Protein AF-A0A4R7BNC6-F1 (afdb_monomer_lite)

Organism: NCBI:txid1339210

Secondary structure (DSSP, 8-state):
----SHHHHHHHHHHHHHHHHHHHTT-HHHHHTT-EEEEEEEEE-STTEEEEEEEEE-TTS-EEEEEEEEE-

Structure (mmCIF, N/CA/C/O backbone):
data_AF-A0A4R7BNC6-F1
#
_entry.id   AF-A0A4R7BNC6-F1
#
loop_
_atom_site.group_PDB
_atom_site.id
_atom_site.type_symbol
_atom_site.label_atom_id
_atom_site.label_alt_id
_atom_site.label_comp_id
_atom_site.label_asym_id
_atom_site.label_entity_id
_atom_site.label_seq_id
_atom_site.pdbx_PDB_ins_code
_atom_site.Cartn_x
_atom_site.Cartn_y
_atom_site.Cartn_z
_atom_site.occupancy
_atom_site.B_iso_or_equiv
_atom_site.auth_seq_id
_atom_site.auth_comp_id
_atom_site.auth_asym_id
_atom_site.auth_atom_id
_atom_site.pdbx_PDB_model_num
ATOM 1 N N . MET A 1 1 ? -32.546 26.748 -8.489 1.00 44.69 1 MET A N 1
ATOM 2 C CA . MET A 1 1 ? -31.405 26.363 -7.629 1.00 44.69 1 MET A CA 1
ATOM 3 C C . MET A 1 1 ? -31.482 24.864 -7.412 1.00 44.69 1 MET A C 1
ATOM 5 O O . MET A 1 1 ? -32.571 24.425 -7.085 1.00 44.69 1 MET A O 1
ATOM 9 N N . ILE A 1 2 ? -30.393 24.131 -7.668 1.00 43.84 2 ILE A N 1
ATOM 10 C CA . ILE A 1 2 ? -29.929 22.848 -7.084 1.00 43.84 2 ILE A CA 1
ATOM 11 C C . ILE A 1 2 ? -28.950 22.269 -8.123 1.00 43.84 2 ILE A C 1
ATOM 13 O O . ILE A 1 2 ? -29.305 21.487 -8.997 1.00 43.84 2 ILE A O 1
ATOM 17 N N . GLU A 1 3 ?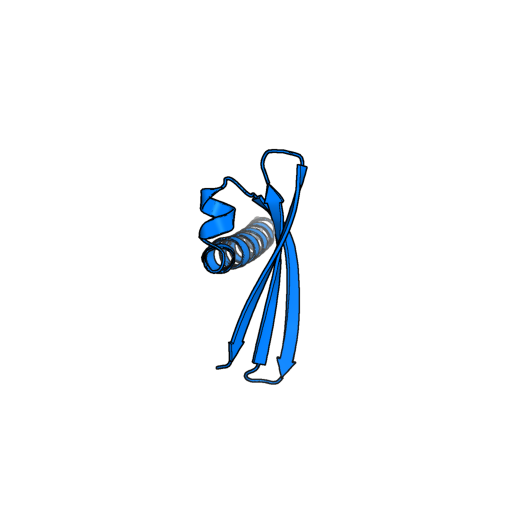 -27.711 22.754 -8.063 1.00 44.59 3 GLU A N 1
ATOM 18 C CA . GLU A 1 3 ? -26.560 22.278 -8.844 1.00 44.59 3 GLU A CA 1
ATOM 19 C C . GLU A 1 3 ? -25.464 21.854 -7.852 1.00 44.59 3 GLU A C 1
ATOM 21 O O . GLU A 1 3 ? -24.344 22.348 -7.855 1.00 44.59 3 GLU A O 1
ATOM 26 N N . THR A 1 4 ? -25.829 21.000 -6.893 1.00 50.44 4 THR A N 1
ATOM 27 C CA . THR A 1 4 ? -24.988 20.665 -5.725 1.00 50.44 4 THR A CA 1
ATOM 28 C C . THR A 1 4 ? -24.782 19.163 -5.522 1.00 50.44 4 THR A C 1
ATOM 30 O O . THR A 1 4 ? -24.307 18.744 -4.473 1.00 50.44 4 THR A O 1
ATOM 33 N N . SER A 1 5 ? -25.091 18.324 -6.517 1.00 48.75 5 SER A N 1
ATOM 34 C CA . SER A 1 5 ? -25.023 16.859 -6.352 1.00 48.75 5 SER A CA 1
ATOM 35 C C . SER A 1 5 ? -23.815 16.189 -7.020 1.00 48.75 5 SER A C 1
ATOM 37 O O . SER A 1 5 ? -23.465 15.076 -6.642 1.00 48.75 5 SER A O 1
ATOM 39 N N . LYS A 1 6 ? -23.130 16.843 -7.971 1.00 50.44 6 LYS A N 1
ATOM 40 C CA . LYS A 1 6 ? -21.934 16.266 -8.627 1.00 50.44 6 LYS A CA 1
ATOM 41 C C . LYS A 1 6 ? -20.638 16.463 -7.831 1.00 50.44 6 LYS A C 1
ATOM 43 O O . LYS A 1 6 ? -19.735 15.638 -7.929 1.00 50.44 6 LYS A O 1
ATOM 48 N N . SER A 1 7 ? -20.553 17.507 -7.009 1.00 50.41 7 SER A N 1
ATOM 49 C CA . SER A 1 7 ? -19.313 17.875 -6.308 1.00 50.41 7 SER A CA 1
ATOM 50 C C . SER A 1 7 ? -18.984 16.965 -5.123 1.00 50.41 7 SER A C 1
ATOM 52 O O . SER A 1 7 ? -17.814 16.751 -4.816 1.00 50.41 7 SER A O 1
ATOM 54 N N . VAL A 1 8 ? -20.000 16.390 -4.473 1.00 51.22 8 VAL A N 1
ATOM 55 C CA . VAL A 1 8 ? -19.799 15.551 -3.281 1.00 51.22 8 VAL A CA 1
ATOM 56 C C . VAL A 1 8 ? -19.134 14.218 -3.646 1.00 51.22 8 VAL A C 1
ATOM 58 O O . VAL A 1 8 ? -18.214 13.793 -2.955 1.00 51.22 8 VAL A O 1
ATOM 61 N N . LEU A 1 9 ? -19.507 13.594 -4.772 1.00 46.53 9 LEU A N 1
ATOM 62 C CA . LEU A 1 9 ? -18.865 12.349 -5.222 1.00 46.53 9 LEU A CA 1
ATOM 63 C C . LEU A 1 9 ? -17.397 12.549 -5.622 1.00 46.53 9 LEU A C 1
ATOM 65 O O . LEU A 1 9 ? -16.559 11.706 -5.306 1.00 46.53 9 LEU A O 1
ATOM 69 N N . ALA A 1 10 ? -17.068 13.674 -6.265 1.00 50.00 10 ALA A N 1
ATOM 70 C CA . ALA A 1 10 ? -15.685 13.999 -6.609 1.00 50.00 10 ALA A CA 1
ATOM 71 C C . ALA A 1 10 ? -14.823 14.214 -5.354 1.00 50.00 10 ALA A C 1
ATOM 73 O O . ALA A 1 10 ? -13.683 13.759 -5.307 1.00 50.00 10 ALA A O 1
ATOM 74 N N . ALA A 1 11 ? -15.381 14.841 -4.313 1.00 49.94 11 ALA A N 1
ATOM 75 C CA . ALA A 1 11 ? -14.688 15.036 -3.044 1.00 49.94 11 ALA A CA 1
ATOM 76 C C . ALA A 1 11 ? -14.410 13.708 -2.316 1.00 49.94 11 ALA A C 1
ATOM 78 O O . ALA A 1 11 ? -13.316 13.523 -1.791 1.00 49.94 11 ALA A O 1
ATOM 79 N N . ILE A 1 12 ? -15.349 12.754 -2.332 1.00 49.03 12 ILE A N 1
ATOM 80 C CA . ILE A 1 12 ? -15.164 11.436 -1.694 1.00 49.03 12 ILE A CA 1
ATOM 81 C C . ILE A 1 12 ? -14.089 10.618 -2.425 1.00 49.03 12 ILE A C 1
ATOM 83 O O . ILE A 1 12 ? -13.227 10.021 -1.780 1.00 49.03 12 ILE A O 1
ATOM 87 N N . ALA A 1 13 ? -14.086 10.635 -3.761 1.00 49.16 13 ALA A N 1
ATOM 88 C CA . ALA A 1 13 ? -13.052 9.972 -4.556 1.00 49.16 13 ALA A CA 1
ATOM 89 C C . ALA A 1 13 ? -11.663 10.596 -4.332 1.00 49.16 13 ALA A C 1
ATOM 91 O O . ALA A 1 13 ? -10.670 9.876 -4.236 1.00 49.16 13 ALA A O 1
ATOM 92 N N . LEU A 1 14 ? -11.592 11.925 -4.186 1.00 42.44 14 LEU A N 1
ATOM 93 C CA . LEU A 1 14 ? -10.343 12.631 -3.907 1.00 42.44 14 LEU A CA 1
ATOM 94 C C . LEU A 1 14 ? -9.797 12.297 -2.511 1.00 42.44 14 LEU A C 1
ATOM 96 O O . LEU A 1 14 ? -8.595 12.103 -2.360 1.00 42.44 14 LEU A O 1
ATOM 100 N N . VAL A 1 15 ? -10.666 12.172 -1.501 1.00 45.22 15 VAL A N 1
ATOM 101 C CA . VAL A 1 15 ? -10.268 11.781 -0.138 1.00 45.22 15 VAL A CA 1
ATOM 102 C C . VAL A 1 15 ? -9.821 10.318 -0.088 1.00 45.22 15 VAL A C 1
ATOM 104 O O . VAL A 1 15 ? -8.819 10.029 0.556 1.00 45.22 15 VAL A O 1
ATOM 107 N N . ALA A 1 16 ? -10.489 9.409 -0.806 1.00 46.00 16 ALA A N 1
ATOM 108 C CA . ALA A 1 16 ? -10.087 8.002 -0.901 1.00 46.00 16 ALA A CA 1
ATOM 109 C C . ALA A 1 16 ? -8.750 7.811 -1.645 1.00 46.00 16 ALA A C 1
ATOM 111 O O . ALA A 1 16 ? -7.932 6.978 -1.252 1.00 46.00 16 ALA A O 1
ATOM 112 N N . ALA A 1 17 ? -8.496 8.610 -2.687 1.00 46.59 17 ALA A N 1
ATOM 113 C CA . ALA A 1 17 ? -7.209 8.650 -3.383 1.00 46.59 17 ALA A CA 1
ATOM 114 C C . ALA A 1 17 ? -6.105 9.276 -2.512 1.00 46.59 17 ALA A C 1
ATOM 116 O O . ALA A 1 17 ? -4.966 8.814 -2.513 1.00 46.59 17 ALA A O 1
ATOM 117 N N . ALA A 1 18 ? -6.437 10.306 -1.727 1.00 47.19 18 ALA A N 1
ATOM 118 C CA . ALA A 1 18 ? -5.499 10.947 -0.812 1.00 47.19 18 ALA A CA 1
ATOM 119 C C . ALA A 1 18 ? -5.137 10.044 0.375 1.00 47.19 18 ALA A C 1
ATOM 121 O O . ALA A 1 18 ? -3.979 10.029 0.780 1.00 47.19 18 ALA A O 1
ATOM 122 N N . THR A 1 19 ? -6.074 9.257 0.915 1.00 50.91 19 THR A N 1
ATOM 123 C CA . THR A 1 19 ? -5.769 8.283 1.973 1.00 50.91 19 THR A CA 1
ATOM 124 C C . THR A 1 19 ? -4.928 7.132 1.447 1.00 50.91 19 THR A C 1
ATOM 126 O O . THR A 1 19 ? -3.966 6.754 2.107 1.00 50.91 19 THR A O 1
ATOM 129 N N . SER A 1 20 ? -5.205 6.623 0.247 1.00 49.28 20 SER A N 1
ATOM 130 C CA . SER A 1 20 ? -4.377 5.576 -0.366 1.00 49.28 20 SER A CA 1
ATOM 131 C C . SER A 1 20 ? -2.980 6.085 -0.754 1.00 49.28 20 SER A C 1
ATOM 133 O O . SER A 1 20 ? -2.001 5.389 -0.496 1.00 49.28 20 SER A O 1
ATOM 135 N N . ALA A 1 21 ? -2.833 7.320 -1.246 1.00 49.06 21 ALA A N 1
ATOM 136 C CA . ALA A 1 21 ? -1.522 7.929 -1.513 1.00 49.06 21 ALA A CA 1
ATOM 137 C C . ALA A 1 21 ? -0.739 8.281 -0.231 1.00 49.06 21 ALA A C 1
ATOM 139 O O . ALA A 1 21 ? 0.460 8.019 -0.146 1.00 49.06 21 ALA A O 1
ATOM 140 N N . ALA A 1 22 ? -1.404 8.829 0.792 1.00 52.25 22 ALA A N 1
ATOM 141 C CA . ALA A 1 22 ? -0.779 9.160 2.075 1.00 52.25 22 ALA A CA 1
ATOM 142 C C . ALA A 1 22 ? -0.375 7.917 2.878 1.00 52.25 22 ALA A C 1
ATOM 144 O O . ALA A 1 22 ? 0.497 7.997 3.738 1.00 52.25 22 ALA A O 1
ATOM 145 N N . ARG A 1 23 ? -1.003 6.769 2.610 1.00 55.06 23 ARG A N 1
ATOM 146 C CA . ARG A 1 23 ? -0.683 5.493 3.254 1.00 55.06 23 ARG A CA 1
ATOM 147 C C . ARG A 1 23 ? 0.258 4.619 2.422 1.00 55.06 23 ARG A C 1
ATOM 149 O O . ARG A 1 23 ? 1.021 3.852 2.989 1.00 55.06 23 ARG A O 1
ATOM 156 N N . ALA A 1 24 ? 0.327 4.819 1.105 1.00 54.25 24 ALA A N 1
ATOM 157 C CA . ALA A 1 24 ? 1.427 4.304 0.289 1.00 54.25 24 ALA A CA 1
ATOM 158 C C . ALA A 1 24 ? 2.792 4.879 0.717 1.00 54.25 24 ALA A C 1
ATOM 160 O O . ALA A 1 24 ? 3.819 4.247 0.486 1.00 54.25 24 ALA A O 1
ATOM 161 N N . ALA A 1 25 ? 2.815 6.032 1.403 1.00 57.91 25 ALA A N 1
ATOM 162 C CA . ALA A 1 25 ? 4.011 6.564 2.061 1.00 57.91 25 ALA A CA 1
ATOM 163 C C . ALA A 1 25 ? 4.587 5.631 3.147 1.00 57.91 25 ALA A C 1
ATOM 165 O O . ALA A 1 25 ? 5.739 5.799 3.537 1.00 57.91 25 ALA A O 1
ATOM 166 N N . GLU A 1 26 ? 3.827 4.628 3.606 1.00 65.06 26 GLU A N 1
ATOM 167 C CA . GLU A 1 26 ? 4.323 3.550 4.476 1.00 65.06 26 GLU A CA 1
ATOM 168 C C . GLU A 1 26 ? 5.265 2.587 3.722 1.00 65.06 26 GLU A C 1
ATOM 170 O O . GLU A 1 26 ? 5.947 1.775 4.341 1.00 65.06 26 GLU A O 1
ATOM 175 N N . CYS A 1 27 ? 5.369 2.727 2.394 1.00 75.06 27 CYS A N 1
ATOM 176 C CA . CYS A 1 27 ? 6.216 1.929 1.513 1.00 75.06 27 CYS A CA 1
ATOM 177 C C . CYS A 1 27 ? 7.222 2.800 0.734 1.00 75.06 27 CYS A C 1
ATOM 179 O O . CYS A 1 27 ? 7.241 2.783 -0.504 1.00 75.06 27 CYS A O 1
ATOM 181 N N . PRO A 1 28 ? 8.064 3.585 1.433 1.00 74.56 28 PRO A N 1
ATOM 182 C CA . PRO A 1 28 ? 8.907 4.596 0.802 1.00 74.56 28 PRO A CA 1
ATOM 183 C C . PRO A 1 28 ? 9.942 3.990 -0.151 1.00 74.56 28 PRO A C 1
ATOM 185 O O . PRO A 1 28 ? 10.267 4.613 -1.155 1.00 74.56 28 PRO A O 1
ATOM 188 N N . ASP A 1 29 ? 10.416 2.770 0.119 1.00 81.06 29 ASP A N 1
ATOM 189 C CA . ASP A 1 29 ? 11.416 2.085 -0.709 1.00 81.06 29 ASP A CA 1
ATOM 190 C C . ASP A 1 29 ? 10.890 1.793 -2.124 1.00 81.06 29 ASP A C 1
ATOM 192 O O . ASP A 1 29 ? 11.518 2.123 -3.130 1.00 81.06 29 ASP A O 1
ATOM 196 N N . LEU A 1 30 ? 9.667 1.268 -2.218 1.00 81.88 30 LEU A N 1
ATOM 197 C CA . LEU A 1 30 ? 9.048 0.941 -3.500 1.00 81.88 30 LEU A CA 1
ATOM 198 C C . LEU A 1 30 ? 8.623 2.198 -4.260 1.00 81.88 30 LEU A C 1
ATOM 200 O O . LEU A 1 30 ? 8.838 2.276 -5.470 1.00 81.88 30 LEU A O 1
ATOM 204 N N . LEU A 1 31 ? 8.117 3.219 -3.564 1.00 82.06 31 LEU A N 1
ATOM 205 C CA . LEU A 1 31 ? 7.846 4.522 -4.175 1.00 82.06 31 LEU A CA 1
ATOM 206 C C . LEU A 1 31 ? 9.127 5.194 -4.697 1.00 82.06 31 LEU A C 1
ATOM 208 O O . LEU A 1 31 ? 9.117 5.740 -5.800 1.00 82.06 31 LEU A O 1
ATOM 212 N N . ALA A 1 32 ? 10.242 5.107 -3.963 1.00 82.94 32 ALA A N 1
ATOM 213 C CA . ALA A 1 32 ? 11.542 5.626 -4.396 1.00 82.94 32 ALA A CA 1
ATOM 214 C C . ALA A 1 32 ? 12.081 4.888 -5.630 1.00 82.94 32 ALA A C 1
ATOM 216 O O . ALA A 1 32 ? 12.693 5.499 -6.505 1.00 82.94 32 ALA A O 1
ATOM 217 N N . ARG A 1 33 ? 11.777 3.591 -5.759 1.00 84.25 33 ARG A N 1
ATOM 218 C CA . ARG A 1 33 ? 12.043 2.783 -6.964 1.00 84.25 33 ARG A CA 1
ATOM 219 C C . ARG A 1 33 ? 11.081 3.088 -8.125 1.00 84.25 33 ARG A C 1
ATOM 221 O O . ARG A 1 33 ? 11.138 2.426 -9.159 1.00 84.25 33 ARG A O 1
ATOM 228 N N . GLY A 1 34 ? 10.205 4.085 -7.980 1.00 83.56 34 GLY A N 1
ATOM 229 C CA . GLY A 1 34 ? 9.248 4.522 -8.996 1.00 83.56 34 GLY A CA 1
ATOM 230 C C . GLY A 1 34 ? 7.997 3.652 -9.091 1.00 83.56 34 GLY A C 1
ATOM 231 O O . GLY A 1 34 ? 7.273 3.734 -10.088 1.00 83.56 34 GLY A O 1
ATOM 232 N N . ALA A 1 35 ? 7.745 2.795 -8.098 1.00 86.50 35 ALA A N 1
ATOM 233 C CA . ALA A 1 35 ? 6.560 1.957 -8.086 1.00 86.50 35 ALA A CA 1
ATOM 234 C C . ALA A 1 35 ? 5.289 2.802 -7.955 1.00 86.50 35 ALA A C 1
ATOM 236 O O . ALA A 1 35 ? 5.260 3.840 -7.293 1.00 86.50 35 ALA A O 1
ATOM 237 N N . LYS A 1 36 ? 4.216 2.340 -8.592 1.00 83.56 36 LYS A N 1
ATOM 238 C CA . LYS A 1 36 ? 2.887 2.949 -8.509 1.00 83.56 36 LYS A CA 1
ATOM 239 C C . LYS A 1 36 ? 1.930 1.979 -7.848 1.00 83.56 36 LYS A C 1
ATOM 241 O O . LYS A 1 36 ? 1.995 0.783 -8.119 1.00 83.56 36 LYS A O 1
ATOM 246 N N . VAL A 1 37 ? 1.027 2.487 -7.017 1.00 82.38 37 VAL A N 1
ATOM 247 C CA . VAL A 1 37 ? -0.042 1.666 -6.440 1.00 82.38 37 VAL A CA 1
ATOM 248 C C . VAL A 1 37 ? -0.934 1.177 -7.580 1.00 82.38 37 VAL A C 1
ATOM 250 O O . VAL A 1 37 ? -1.502 1.978 -8.319 1.00 82.38 37 VAL A O 1
ATOM 253 N N . ALA A 1 38 ? -0.981 -0.138 -7.756 1.00 85.38 38 ALA A N 1
ATOM 254 C CA . ALA A 1 38 ? -1.844 -0.814 -8.710 1.00 85.38 38 ALA A CA 1
ATOM 255 C C . ALA A 1 38 ? -3.175 -1.196 -8.059 1.00 85.38 38 ALA A C 1
ATOM 257 O O . ALA A 1 38 ? -4.214 -1.044 -8.689 1.00 85.38 38 ALA A O 1
ATOM 258 N N . ASP A 1 39 ? -3.129 -1.651 -6.805 1.00 83.25 39 ASP A N 1
ATOM 259 C CA . ASP A 1 39 ? -4.306 -2.014 -6.020 1.00 83.25 39 ASP A CA 1
ATOM 260 C C . ASP A 1 39 ? -4.051 -1.779 -4.523 1.00 83.25 39 ASP A C 1
ATOM 262 O O . ASP A 1 39 ? -2.899 -1.687 -4.080 1.00 83.25 39 ASP A O 1
ATOM 266 N N . SER A 1 40 ? -5.116 -1.671 -3.735 1.00 81.06 40 SER A N 1
ATOM 267 C CA . SER A 1 40 ? -5.021 -1.488 -2.289 1.00 81.06 40 SER A CA 1
ATOM 268 C C . SER A 1 40 ? -6.182 -2.169 -1.579 1.00 81.06 40 SER A C 1
ATOM 270 O O . S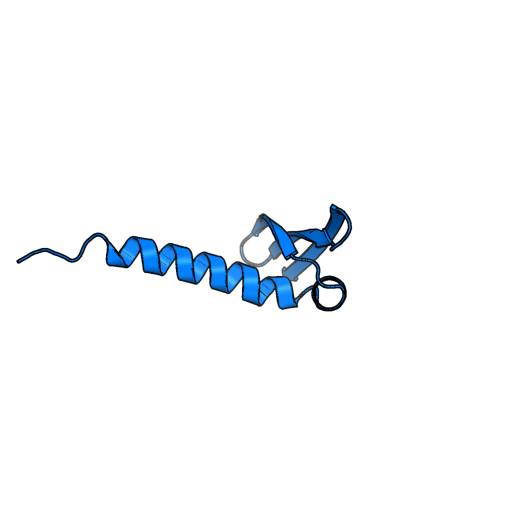ER A 1 40 ? -7.343 -1.871 -1.855 1.00 81.06 40 SER A O 1
ATOM 272 N N . TYR A 1 41 ? -5.860 -3.006 -0.602 1.00 81.62 41 TYR A N 1
ATOM 273 C CA . TYR A 1 41 ? -6.820 -3.707 0.236 1.00 81.62 41 TYR A CA 1
ATOM 274 C C . TYR A 1 41 ? -6.702 -3.235 1.680 1.00 81.62 41 TYR A C 1
ATOM 276 O O . TYR A 1 41 ? -5.606 -2.996 2.190 1.00 81.62 41 TYR A O 1
ATOM 284 N N . VAL A 1 42 ? -7.844 -3.140 2.353 1.00 85.19 42 VAL A N 1
ATOM 285 C CA . VAL A 1 42 ? -7.919 -2.845 3.783 1.00 85.19 42 VAL A CA 1
ATOM 286 C C . VAL A 1 42 ? -8.624 -4.011 4.453 1.00 85.19 42 VAL A C 1
ATOM 288 O O . VAL A 1 42 ? -9.753 -4.343 4.100 1.00 85.19 42 VAL A O 1
ATOM 291 N N . MET A 1 43 ? -7.943 -4.646 5.398 1.00 83.12 43 MET A N 1
ATOM 292 C CA . MET A 1 43 ? -8.492 -5.705 6.233 1.00 83.12 43 MET A CA 1
ATOM 293 C C . MET A 1 43 ? -8.687 -5.164 7.643 1.00 83.12 43 MET A C 1
ATOM 295 O O . MET A 1 43 ? -7.721 -4.815 8.326 1.00 83.12 43 MET A O 1
ATOM 299 N N . ASP A 1 44 ? -9.944 -5.090 8.062 1.00 83.81 44 ASP A N 1
ATOM 300 C CA . ASP A 1 44 ? -10.330 -4.709 9.415 1.00 83.81 44 ASP A CA 1
ATOM 301 C C . ASP A 1 44 ? -10.394 -5.970 10.292 1.00 83.81 44 ASP A C 1
ATOM 303 O O . ASP A 1 44 ? -11.178 -6.883 10.029 1.00 83.81 44 ASP A O 1
ATOM 307 N N . PHE A 1 45 ? -9.524 -6.046 11.299 1.00 81.50 45 PHE A N 1
ATOM 308 C CA . PHE A 1 45 ? -9.460 -7.134 12.279 1.00 81.50 45 PHE A CA 1
ATOM 309 C C . PHE A 1 45 ? -10.157 -6.765 13.601 1.00 81.50 45 PHE A C 1
ATOM 311 O O . PHE A 1 45 ? -10.119 -7.540 14.559 1.00 81.50 45 PHE A O 1
ATOM 318 N N . GLY A 1 46 ? -10.814 -5.605 13.669 1.00 77.88 46 GLY A N 1
ATOM 319 C CA . GLY A 1 46 ? -11.534 -5.114 14.835 1.00 77.88 46 GLY A CA 1
ATOM 320 C C . GLY A 1 46 ? -11.156 -3.680 15.194 1.00 77.88 46 GLY A C 1
ATOM 321 O O . GLY A 1 46 ? -10.273 -3.072 14.596 1.00 77.88 46 GLY A O 1
ATOM 322 N N . ALA A 1 47 ? -11.802 -3.163 16.245 1.00 70.81 47 ALA A N 1
ATOM 323 C CA . ALA A 1 47 ? -11.840 -1.739 16.599 1.00 70.81 47 ALA A CA 1
ATOM 324 C C . ALA A 1 47 ? -10.482 -1.011 16.705 1.00 70.81 47 ALA A C 1
ATOM 326 O O . ALA A 1 47 ? -10.465 0.214 16.692 1.00 70.81 47 ALA A O 1
ATOM 327 N N . ASN A 1 48 ? -9.361 -1.732 16.805 1.00 74.38 48 ASN A N 1
ATOM 328 C CA . ASN A 1 48 ? -8.022 -1.150 16.906 1.00 74.38 48 ASN A CA 1
ATOM 329 C C . ASN A 1 48 ? -6.970 -1.881 16.061 1.00 74.38 48 ASN A C 1
ATOM 331 O O . ASN A 1 48 ? -5.777 -1.750 16.325 1.00 74.38 48 ASN A O 1
ATOM 335 N N . ASP A 1 49 ? -7.377 -2.689 15.085 1.00 79.44 49 ASP A N 1
ATOM 336 C CA . ASP A 1 49 ? -6.441 -3.472 14.286 1.00 79.44 49 ASP A CA 1
ATOM 337 C C . ASP A 1 49 ? -6.841 -3.446 12.817 1.00 79.44 49 ASP A C 1
ATOM 339 O O . ASP A 1 49 ? -7.769 -4.123 12.387 1.00 79.44 49 ASP A O 1
ATO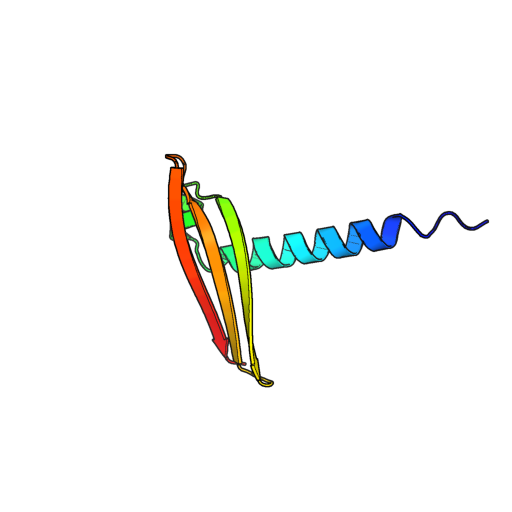M 343 N N . THR A 1 50 ? -6.129 -2.641 12.033 1.00 82.25 50 THR A N 1
ATOM 344 C CA . THR A 1 50 ? -6.356 -2.545 10.592 1.00 82.25 50 THR A CA 1
ATOM 345 C C . THR A 1 50 ? -5.065 -2.852 9.852 1.00 82.25 50 THR A C 1
ATOM 347 O O . THR A 1 50 ? -4.024 -2.228 10.084 1.00 82.25 50 THR A O 1
ATOM 350 N N . LEU A 1 51 ? -5.133 -3.811 8.934 1.00 83.56 51 LEU A N 1
ATOM 351 C CA . LEU A 1 51 ? -4.047 -4.161 8.032 1.00 83.56 51 LEU A CA 1
ATOM 352 C C . LEU A 1 51 ? -4.321 -3.561 6.655 1.00 83.56 51 LEU A C 1
ATOM 354 O O . LEU A 1 51 ? -5.310 -3.878 6.001 1.00 83.56 51 LEU A O 1
ATOM 358 N N . TYR A 1 52 ? -3.413 -2.711 6.208 1.00 84.19 52 TYR A N 1
ATOM 359 C CA . TYR A 1 52 ? -3.402 -2.124 4.881 1.00 84.19 52 TYR A CA 1
ATOM 360 C C . TYR A 1 52 ? -2.435 -2.911 4.003 1.00 84.19 52 TYR A C 1
ATOM 362 O O . TYR A 1 52 ? -1.290 -3.143 4.391 1.00 84.19 52 TYR A O 1
ATOM 370 N N . VAL A 1 53 ? -2.877 -3.315 2.819 1.00 85.94 53 VAL A N 1
ATOM 371 C CA . VAL A 1 53 ? -2.069 -4.035 1.832 1.00 85.94 53 VAL A CA 1
ATOM 372 C C . VAL A 1 53 ? -2.073 -3.241 0.537 1.00 85.94 53 VAL A C 1
ATOM 374 O O . VAL A 1 53 ? -3.121 -3.031 -0.060 1.00 85.94 53 VAL A O 1
ATOM 377 N N . TYR A 1 54 ? -0.900 -2.828 0.083 1.00 85.88 54 TYR A N 1
ATOM 378 C CA . TYR A 1 54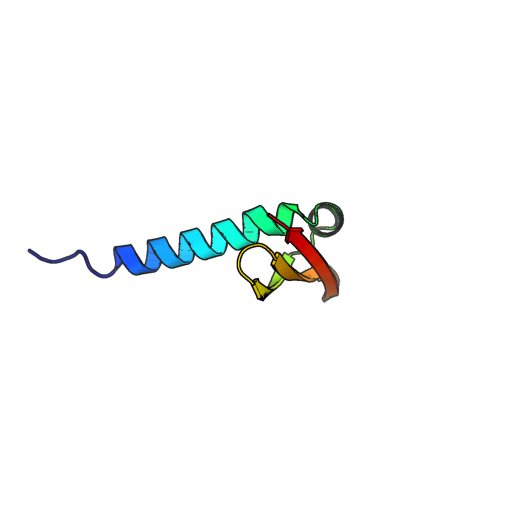 ? -0.682 -2.114 -1.167 1.00 85.88 54 TYR A CA 1
ATOM 379 C C . TYR A 1 54 ? -0.026 -3.052 -2.164 1.00 85.88 54 TYR A C 1
ATOM 381 O O . TYR A 1 54 ? 1.070 -3.556 -1.924 1.00 85.88 54 TYR A O 1
ATOM 389 N N . VAL A 1 55 ? -0.675 -3.264 -3.300 1.00 88.00 55 VAL A N 1
ATOM 390 C CA . VAL A 1 55 ? -0.076 -3.927 -4.453 1.00 88.00 55 VAL A CA 1
ATOM 391 C C . VAL A 1 55 ? 0.540 -2.835 -5.313 1.00 88.00 55 VAL A C 1
ATOM 393 O O . VAL A 1 55 ? -0.168 -2.002 -5.874 1.00 88.00 55 VAL A O 1
ATOM 396 N N . MET A 1 56 ? 1.861 -2.807 -5.410 1.00 88.00 56 MET A N 1
ATOM 397 C CA . MET A 1 56 ? 2.599 -1.825 -6.191 1.00 88.00 56 MET A CA 1
ATOM 398 C C . MET A 1 56 ? 3.206 -2.450 -7.434 1.00 88.00 56 MET A C 1
ATOM 400 O O . MET A 1 56 ? 3.702 -3.571 -7.419 1.00 88.00 56 MET A O 1
ATOM 404 N N . ARG A 1 57 ? 3.197 -1.696 -8.528 1.00 89.88 57 ARG A N 1
ATOM 405 C CA . ARG A 1 57 ? 3.803 -2.083 -9.794 1.00 89.88 57 ARG A CA 1
ATOM 406 C C . ARG A 1 57 ? 5.020 -1.221 -10.069 1.00 89.88 57 ARG A C 1
ATOM 408 O O . ARG A 1 57 ? 4.908 0.002 -10.148 1.00 89.88 57 ARG A O 1
ATOM 415 N N . LEU A 1 58 ? 6.169 -1.862 -10.224 1.00 89.56 58 LEU A N 1
ATOM 416 C CA . LEU A 1 58 ? 7.432 -1.208 -10.526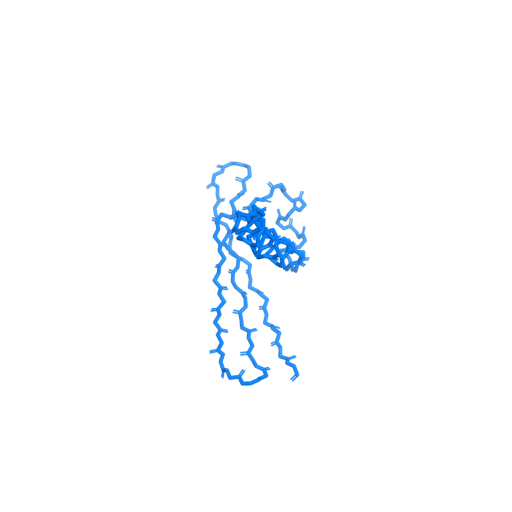 1.00 89.56 58 LEU A CA 1
ATOM 417 C C . LEU A 1 58 ? 7.541 -0.824 -12.009 1.00 89.56 58 LEU A C 1
ATOM 419 O O . LEU A 1 58 ? 6.922 -1.464 -12.873 1.00 89.56 58 LEU A O 1
ATOM 423 N N . PRO A 1 59 ? 8.375 0.183 -12.328 1.00 84.00 59 PRO A N 1
ATOM 424 C CA . PRO A 1 59 ? 8.771 0.475 -13.698 1.00 84.00 59 PRO A CA 1
ATOM 425 C C . PRO A 1 59 ? 9.609 -0.701 -14.217 1.00 84.00 59 PRO A C 1
ATOM 427 O O . PRO A 1 59 ? 10.760 -0.885 -13.841 1.00 84.00 59 PRO A O 1
ATOM 430 N N . GLY A 1 60 ? 8.986 -1.560 -15.019 1.00 85.69 60 GLY A N 1
ATOM 431 C CA . GLY A 1 60 ? 9.527 -2.870 -15.408 1.00 85.69 60 GLY A CA 1
ATOM 432 C C . GLY A 1 60 ? 8.472 -3.976 -15.394 1.00 85.69 60 GLY A C 1
ATOM 433 O O . GLY A 1 60 ? 8.688 -5.044 -15.952 1.00 85.69 60 GLY A O 1
ATOM 434 N N . GLY A 1 61 ? 7.301 -3.706 -14.808 1.00 84.81 61 GLY A N 1
ATOM 435 C CA . GLY A 1 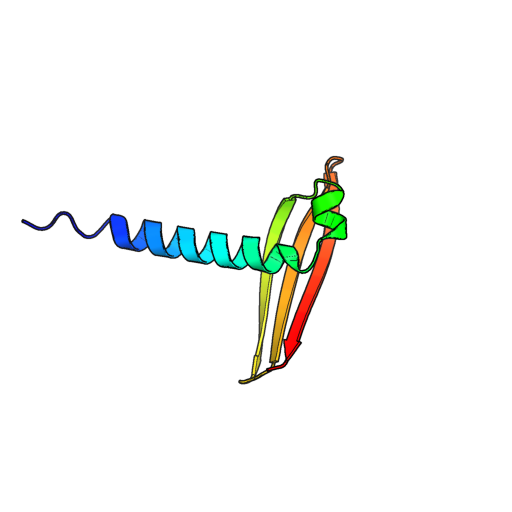61 ? 6.146 -4.602 -14.837 1.00 84.81 61 GLY A CA 1
ATOM 436 C C . GLY A 1 61 ? 6.056 -5.551 -13.644 1.00 84.81 61 GLY A C 1
ATOM 437 O O . GLY A 1 61 ? 4.980 -6.114 -13.435 1.00 84.81 61 GLY A O 1
ATOM 438 N N . SER A 1 62 ? 7.125 -5.668 -12.847 1.00 88.38 62 SER A N 1
ATOM 439 C CA . SER A 1 62 ? 7.140 -6.416 -11.587 1.00 88.38 62 SER A CA 1
ATOM 440 C C . SER A 1 62 ? 6.114 -5.868 -10.604 1.00 88.38 62 SER A C 1
ATOM 442 O O . SER A 1 62 ? 5.909 -4.656 -10.513 1.00 88.38 62 SER A O 1
ATOM 444 N N . VAL A 1 63 ? 5.479 -6.772 -9.865 1.00 88.81 63 VAL A N 1
ATOM 445 C CA . VAL A 1 63 ? 4.500 -6.441 -8.833 1.00 88.81 63 VAL A CA 1
ATOM 446 C C . VAL A 1 63 ? 5.100 -6.796 -7.480 1.00 88.81 63 VAL A C 1
ATOM 448 O O . VAL A 1 63 ? 5.534 -7.926 -7.280 1.00 88.81 63 VAL A O 1
ATOM 451 N N . GLU A 1 64 ? 5.125 -5.834 -6.568 1.00 87.31 64 GLU A N 1
ATOM 452 C CA . GLU A 1 64 ? 5.551 -6.016 -5.185 1.00 87.31 64 GLU A CA 1
ATOM 453 C C . GLU A 1 64 ? 4.442 -5.567 -4.239 1.00 87.31 64 GLU A C 1
ATOM 455 O O . GLU A 1 64 ? 3.756 -4.574 -4.473 1.00 87.31 64 GLU A O 1
ATOM 460 N N . THR A 1 65 ? 4.255 -6.311 -3.158 1.00 85.44 65 THR A N 1
ATOM 461 C CA . THR A 1 65 ? 3.264 -6.001 -2.130 1.00 85.44 65 THR A CA 1
ATOM 462 C C . THR A 1 65 ? 3.928 -5.389 -0.917 1.00 85.44 65 THR A C 1
ATOM 464 O O . THR A 1 65 ? 4.909 -5.920 -0.406 1.00 85.44 65 THR A O 1
ATOM 467 N N . CYS A 1 66 ? 3.341 -4.316 -0.411 1.00 82.50 66 CYS A N 1
ATOM 468 C CA . CYS A 1 66 ? 3.734 -3.707 0.843 1.00 82.50 66 CYS A CA 1
ATOM 469 C C . CYS A 1 66 ? 2.551 -3.698 1.796 1.00 82.50 66 CYS A C 1
ATOM 471 O O . CYS A 1 66 ? 1.448 -3.299 1.431 1.00 82.50 66 CYS A O 1
ATOM 473 N N . THR A 1 67 ? 2.780 -4.130 3.026 1.00 83.50 67 THR A N 1
ATOM 474 C CA . THR A 1 67 ? 1.743 -4.180 4.050 1.00 83.50 67 THR A CA 1
ATOM 475 C C . THR A 1 67 ? 2.101 -3.249 5.189 1.00 83.50 67 THR A C 1
ATOM 477 O O . THR A 1 67 ? 3.199 -3.356 5.731 1.00 83.50 67 THR A O 1
ATOM 480 N N . SER A 1 68 ? 1.164 -2.400 5.599 1.00 78.06 68 SER A N 1
ATOM 481 C CA . SER A 1 68 ? 1.272 -1.656 6.848 1.00 78.06 68 SER A CA 1
ATOM 482 C C . SER A 1 68 ? 0.154 -2.063 7.788 1.00 78.06 68 SER A C 1
ATOM 484 O O . SER A 1 68 ? -1.020 -2.049 7.425 1.00 78.06 68 SER A O 1
ATOM 486 N N . ARG A 1 69 ? 0.508 -2.434 9.016 1.00 76.31 69 ARG A N 1
ATOM 487 C CA . ARG A 1 69 ? -0.467 -2.731 10.062 1.00 76.31 69 ARG A CA 1
ATOM 488 C C . ARG A 1 69 ? -0.508 -1.560 11.019 1.00 76.31 69 ARG A C 1
ATOM 490 O O . ARG A 1 69 ? 0.485 -1.269 11.682 1.00 76.31 69 ARG A O 1
ATOM 497 N N . LYS A 1 70 ? -1.669 -0.924 11.133 1.00 69.00 70 LYS A N 1
ATOM 498 C CA . LYS A 1 70 ? -1.900 0.084 12.159 1.00 69.00 70 LYS A CA 1
ATOM 499 C C . LYS A 1 70 ? -2.684 -0.559 13.291 1.00 69.00 70 LYS A C 1
ATOM 501 O O . LYS A 1 70 ? -3.886 -0.781 13.173 1.00 69.00 70 LYS A O 1
ATOM 506 N N . LYS A 1 71 ? -1.972 -0.840 14.379 1.00 65.25 71 LYS A N 1
ATOM 507 C CA . LYS A 1 71 ? -2.577 -1.140 15.673 1.00 65.25 71 LYS A CA 1
ATOM 508 C C . LYS A 1 71 ? -2.761 0.197 16.402 1.00 65.25 71 LYS A C 1
ATOM 510 O O . LYS A 1 71 ? -1.775 0.923 16.538 1.00 65.25 71 LYS A O 1
ATOM 515 N N . LEU A 1 72 ? -4.001 0.567 16.728 1.00 57.81 72 LEU A N 1
ATOM 516 C CA . LEU A 1 72 ? -4.324 1.782 17.496 1.00 57.81 72 LEU A CA 1
ATOM 517 C C . LEU A 1 72 ? -4.127 1.543 18.996 1.00 57.81 72 LEU A C 1
ATOM 519 O O . LEU A 1 72 ? -4.452 0.427 19.463 1.00 57.81 72 LEU A O 1
#

Sequence (72 aa):
MIETSKSVLAAIALVAAATSAARAAECPDLLARGAKVADSYVMDFGANDTLYVYVMRLPGGSVETCTSRKKL

Radius of gyration: 15.34 Å; chains: 1; bounding box: 43×34×33 Å

Foldseek 3Di:
DDPDPPVVVVVVVVVVVVVVVVVCVVVVVQVVQVWDFPDKDWDDPDDFWIKIKTWTAGPVGDTDIDIDIGGD

pLDDT: mean 70.13, std 16.46, range [42.44, 89.88]